Protein AF-F1LHT3-F1 (afdb_monomer)

Solvent-accessible surface area (backbone atoms only — not comparable to full-atom values): 6588 Å² total; per-residue (Å²): 141,80,86,79,86,73,74,85,75,70,94,81,65,85,80,54,68,69,58,55,53,53,51,52,51,50,52,46,50,51,53,11,52,49,51,39,27,73,74,70,38,85,63,70,65,61,88,58,58,53,91,98,46,60,64,23,98,92,54,91,58,68,55,94,46,47,90,71,34,80,90,49,72,84,55,80,93,77,77,69,94,57,49,66,56,44,52,60,27,48,77,67,58,77,85,64,98,88,111

pLDDT: mean 81.43, std 16.4, range [34.44, 97.56]

Foldseek 3Di:
DDDPPPPDPDPPDDDDPVNVVVVVVVVLLVQLVVVLCVVPHVCPCPPQDDVPADGDPPDDHDLPCLCPPPVCNPDDRDPRPCVVSSVVSSVVDDDDPVD

Sequence (99 aa):
MYTQLYGDRSLSGDVPVSAVLAHDAVLVAGSAIERVLRKHGTNLFANTFSHHQLYNDGYPGLYCRPIEDRQHPNRPFEPFGFGDKILDALKQVTLDEED

Structure (mmCIF, N/CA/C/O backbone):
data_AF-F1LHT3-F1
#
_entry.id   AF-F1LHT3-F1
#
loop_
_atom_site.group_PDB
_atom_site.id
_atom_site.type_symbol
_atom_site.label_atom_id
_atom_site.label_alt_id
_atom_site.label_comp_id
_atom_site.label_asym_id
_atom_site.label_entity_id
_atom_site.label_seq_id
_atom_site.pdbx_PDB_ins_code
_atom_site.Cartn_x
_atom_site.Cartn_y
_atom_site.Cartn_z
_atom_site.occupancy
_atom_site.B_iso_or_equiv
_atom_site.auth_seq_id
_atom_site.auth_comp_id
_atom_site.auth_asym_id
_atom_site.auth_atom_id
_atom_site.pdbx_PDB_model_num
ATOM 1 N N . MET A 1 1 ? 29.011 23.096 12.047 1.00 34.44 1 MET A N 1
ATOM 2 C CA . MET A 1 1 ? 29.263 21.725 11.564 1.00 34.44 1 MET A CA 1
ATOM 3 C C . MET A 1 1 ? 27.988 21.257 10.878 1.00 34.44 1 MET A C 1
ATOM 5 O O . MET A 1 1 ? 27.080 20.807 11.555 1.00 34.44 1 MET A O 1
ATOM 9 N N . TYR A 1 2 ? 27.869 21.499 9.571 1.00 35.56 2 TYR A N 1
ATOM 10 C CA . TYR A 1 2 ? 26.760 21.003 8.753 1.00 35.56 2 TYR A CA 1
ATOM 11 C C . TYR A 1 2 ? 27.330 19.903 7.863 1.00 35.56 2 TYR A C 1
ATOM 13 O O . TYR A 1 2 ? 28.224 20.158 7.060 1.00 35.56 2 TYR A O 1
ATOM 21 N N . THR A 1 3 ? 26.885 18.670 8.075 1.00 41.31 3 THR A N 1
ATOM 22 C CA . THR A 1 3 ? 27.242 17.513 7.255 1.00 41.31 3 THR A CA 1
ATOM 23 C C . THR A 1 3 ? 26.495 17.597 5.933 1.00 41.31 3 THR A C 1
ATOM 25 O O . THR A 1 3 ? 25.289 17.379 5.849 1.00 41.31 3 THR A O 1
ATOM 28 N N . GLN A 1 4 ? 27.240 17.930 4.888 1.00 39.53 4 GLN A N 1
ATOM 29 C CA . GLN A 1 4 ? 26.799 17.900 3.503 1.00 39.53 4 GLN A CA 1
ATOM 30 C C . GLN A 1 4 ? 26.857 16.439 3.027 1.00 39.53 4 GLN A C 1
ATOM 32 O O . GLN A 1 4 ? 27.886 15.962 2.563 1.00 39.53 4 GLN A O 1
ATOM 37 N N . LEU A 1 5 ? 25.761 15.700 3.230 1.00 47.34 5 LEU A N 1
ATOM 38 C CA . LEU A 1 5 ? 25.584 14.296 2.817 1.00 47.34 5 LEU A CA 1
ATOM 39 C C . LEU A 1 5 ? 24.849 14.177 1.473 1.00 47.34 5 LEU A C 1
ATOM 41 O O . LEU A 1 5 ? 23.984 13.329 1.295 1.00 47.34 5 LEU A O 1
ATOM 45 N N . TYR A 1 6 ? 25.212 15.014 0.508 1.00 47.56 6 TYR A N 1
ATOM 46 C CA . TYR A 1 6 ? 24.921 14.745 -0.897 1.00 47.56 6 TYR A CA 1
ATOM 47 C C . TYR A 1 6 ? 26.241 14.825 -1.643 1.00 47.56 6 TYR A C 1
ATOM 49 O O . TYR A 1 6 ? 26.627 15.858 -2.181 1.00 47.56 6 TYR A O 1
ATOM 57 N N . GLY A 1 7 ? 26.982 13.721 -1.539 1.00 45.06 7 GLY A N 1
ATOM 58 C CA . GLY A 1 7 ? 28.151 13.472 -2.358 1.00 45.06 7 GLY A CA 1
ATOM 59 C C . GLY A 1 7 ? 27.732 13.426 -3.820 1.00 45.06 7 GLY A C 1
ATOM 60 O O . GLY A 1 7 ? 26.768 12.753 -4.183 1.00 45.06 7 GLY A O 1
ATOM 61 N N . ASP A 1 8 ? 28.479 14.179 -4.608 1.00 48.09 8 ASP A N 1
ATOM 62 C CA . ASP A 1 8 ? 28.464 14.268 -6.056 1.00 48.09 8 ASP A CA 1
ATOM 63 C C . ASP A 1 8 ? 28.460 12.858 -6.684 1.00 48.09 8 ASP A C 1
ATOM 65 O O . ASP A 1 8 ? 29.493 12.188 -6.782 1.00 48.09 8 ASP A O 1
ATOM 69 N N . ARG A 1 9 ? 27.276 12.341 -7.041 1.00 55.19 9 ARG A N 1
ATOM 70 C CA . ARG A 1 9 ? 27.163 11.103 -7.819 1.00 55.19 9 ARG A CA 1
ATOM 71 C C . ARG A 1 9 ? 27.409 11.463 -9.274 1.00 55.19 9 ARG A C 1
ATOM 73 O O . ARG A 1 9 ? 26.488 11.807 -10.006 1.00 55.19 9 ARG A O 1
ATOM 80 N N . SER A 1 10 ? 28.674 11.348 -9.663 1.00 50.25 10 SER A N 1
ATOM 81 C CA . SER A 1 10 ? 29.095 11.135 -11.046 1.00 50.25 10 SER A CA 1
ATOM 82 C C . SER A 1 10 ? 28.079 10.242 -11.773 1.00 50.25 10 SER A C 1
ATOM 84 O O . SER A 1 10 ? 27.888 9.081 -11.408 1.00 50.25 10 SER A O 1
ATOM 86 N N . LEU A 1 11 ? 27.420 10.795 -12.793 1.00 55.28 11 LEU A N 1
ATOM 87 C CA . LEU A 1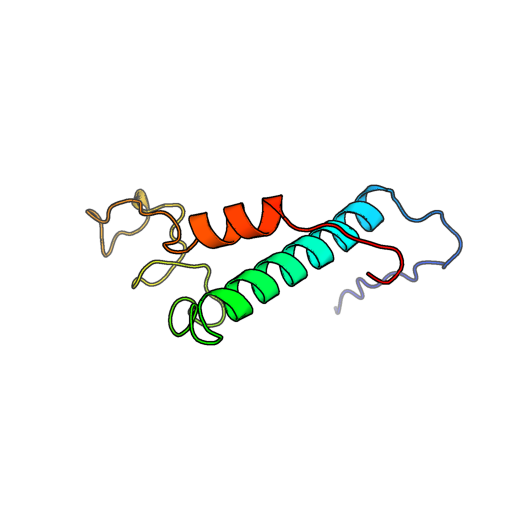 11 ? 26.455 10.131 -13.680 1.00 55.28 11 LEU A CA 1
ATOM 88 C C . LEU A 1 11 ? 27.138 9.126 -14.640 1.00 55.28 11 LEU A C 1
ATOM 90 O O . LEU A 1 11 ? 26.788 9.055 -15.812 1.00 55.28 11 LEU A O 1
ATOM 94 N N . SER A 1 12 ? 28.153 8.384 -14.184 1.00 59.44 12 SER A N 1
ATOM 95 C CA . SER A 1 12 ? 28.936 7.459 -15.029 1.00 59.44 12 SER A CA 1
ATOM 96 C C . SER A 1 12 ? 29.123 6.056 -14.439 1.00 59.44 12 SER A C 1
ATOM 98 O O . SER A 1 12 ? 30.069 5.354 -14.785 1.00 59.44 12 SER A O 1
ATOM 100 N N . GLY A 1 13 ? 28.219 5.628 -13.557 1.00 65.19 13 GLY A N 1
ATOM 101 C CA . GLY A 1 13 ? 28.145 4.244 -13.086 1.00 65.19 13 GLY A CA 1
ATOM 102 C C . GLY A 1 13 ? 26.794 3.628 -13.427 1.00 65.19 13 GLY A C 1
ATOM 103 O O . GLY A 1 13 ? 25.780 4.325 -13.372 1.00 65.19 13 GLY A O 1
ATOM 104 N N . ASP A 1 14 ? 26.787 2.336 -13.758 1.00 83.88 14 ASP A N 1
ATOM 105 C CA . ASP A 1 14 ? 25.558 1.568 -13.957 1.00 83.88 14 ASP A CA 1
ATOM 106 C C . ASP A 1 14 ? 24.606 1.753 -12.765 1.00 83.88 14 ASP A C 1
ATOM 108 O O . ASP A 1 14 ? 25.020 1.745 -11.599 1.00 83.88 14 ASP A O 1
ATOM 112 N N . VAL A 1 15 ? 23.313 1.920 -13.052 1.00 86.00 15 VAL A N 1
ATOM 113 C CA . VAL A 1 15 ? 22.287 2.007 -12.010 1.00 86.00 15 VAL A CA 1
ATOM 114 C C . VAL A 1 15 ? 22.175 0.636 -11.334 1.00 86.00 15 VAL A C 1
ATOM 116 O O . VAL A 1 15 ? 21.948 -0.362 -12.022 1.00 86.00 15 VAL A O 1
ATOM 119 N N . PRO A 1 16 ? 22.306 0.537 -9.997 1.00 93.31 16 PRO A N 1
ATOM 120 C CA . PRO A 1 16 ? 22.141 -0.735 -9.311 1.00 93.31 16 PRO A CA 1
ATOM 121 C C . PRO A 1 16 ? 20.749 -1.313 -9.565 1.00 93.31 16 PRO A C 1
ATOM 123 O O . PRO A 1 16 ? 19.754 -0.598 -9.458 1.00 93.31 16 PRO A O 1
ATOM 126 N N . VAL A 1 17 ? 20.662 -2.624 -9.794 1.00 93.62 17 VAL A N 1
ATOM 127 C CA . VAL A 1 17 ? 19.379 -3.332 -9.974 1.00 93.62 17 VAL A CA 1
ATOM 128 C C . VAL A 1 17 ? 18.405 -3.041 -8.827 1.00 93.62 17 VAL A C 1
ATOM 130 O O . VAL A 1 17 ? 17.215 -2.868 -9.053 1.00 93.62 17 VAL A O 1
ATOM 133 N N . SER A 1 18 ? 18.901 -2.911 -7.593 1.00 94.81 18 SER A N 1
ATOM 134 C CA . SER A 1 18 ? 18.072 -2.558 -6.436 1.00 94.81 18 SER A CA 1
ATOM 135 C C . SER A 1 18 ? 17.420 -1.178 -6.542 1.00 94.81 18 SER A C 1
ATOM 137 O O . SER A 1 18 ? 16.322 -0.999 -6.029 1.00 94.81 18 SER A O 1
ATOM 139 N N . ALA A 1 19 ? 18.068 -0.212 -7.197 1.00 94.88 19 ALA A N 1
ATOM 140 C CA . ALA A 1 19 ? 17.500 1.112 -7.418 1.00 94.88 19 ALA A CA 1
ATOM 141 C C . ALA A 1 19 ? 16.398 1.074 -8.485 1.00 94.88 19 ALA A C 1
ATOM 143 O O . ALA A 1 19 ? 15.364 1.705 -8.291 1.00 94.88 19 ALA A O 1
ATOM 144 N N . VAL A 1 20 ? 16.586 0.287 -9.550 1.00 93.69 20 VAL A N 1
ATOM 145 C CA . VAL A 1 20 ? 15.555 0.058 -10.579 1.00 93.69 20 VAL A CA 1
ATOM 146 C C . VAL A 1 20 ? 14.343 -0.658 -9.975 1.00 93.69 20 VAL A C 1
ATOM 148 O O . VAL A 1 20 ? 13.225 -0.179 -10.080 1.00 93.69 20 VAL A O 1
ATOM 151 N N . LEU A 1 21 ? 14.556 -1.732 -9.211 1.00 95.25 21 LEU A N 1
ATOM 152 C CA . LEU A 1 21 ? 13.457 -2.434 -8.538 1.00 95.25 21 LEU A CA 1
ATOM 153 C C . LEU A 1 21 ? 12.728 -1.556 -7.510 1.00 95.25 21 LEU A C 1
ATOM 155 O O . LEU A 1 21 ? 11.521 -1.689 -7.332 1.00 95.25 21 LEU A O 1
ATOM 159 N N . ALA A 1 22 ? 13.446 -0.674 -6.807 1.00 96.56 22 ALA A N 1
ATOM 160 C CA . ALA A 1 22 ? 12.827 0.266 -5.876 1.00 96.56 22 ALA A CA 1
ATOM 161 C C . ALA A 1 22 ? 11.970 1.313 -6.602 1.00 96.56 22 ALA A C 1
ATOM 163 O O . ALA A 1 22 ? 10.914 1.679 -6.091 1.00 96.56 22 ALA A O 1
ATOM 164 N N . HIS A 1 23 ? 12.410 1.772 -7.776 1.00 94.44 23 HIS A N 1
ATOM 165 C CA . HIS A 1 23 ? 11.624 2.638 -8.649 1.00 94.44 23 HIS A CA 1
ATOM 166 C C . HIS A 1 23 ? 10.316 1.948 -9.062 1.00 94.44 23 HIS A C 1
ATOM 168 O O . HIS A 1 23 ? 9.235 2.454 -8.756 1.00 94.44 23 HIS A O 1
ATOM 174 N N . ASP A 1 24 ? 10.408 0.739 -9.616 1.00 95.50 24 ASP A N 1
ATOM 175 C CA . ASP A 1 24 ? 9.241 -0.017 -10.084 1.00 95.50 24 ASP A CA 1
ATOM 176 C C . ASP A 1 24 ? 8.282 -0.353 -8.936 1.00 95.50 24 ASP A C 1
ATOM 178 O O . ASP A 1 24 ? 7.064 -0.286 -9.085 1.00 95.50 24 ASP A O 1
ATOM 182 N N . ALA A 1 25 ? 8.806 -0.651 -7.743 1.00 96.62 25 ALA A N 1
ATOM 183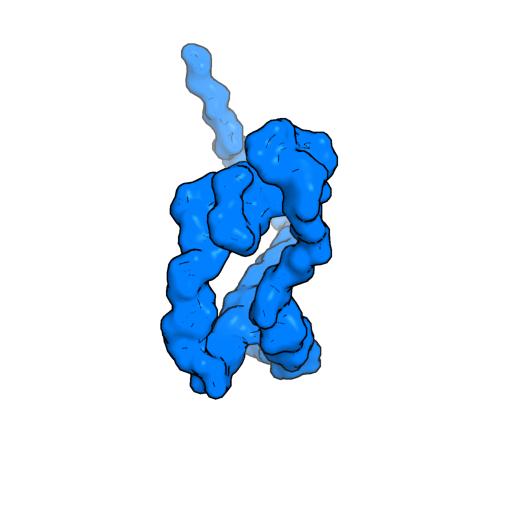 C CA . ALA A 1 25 ? 7.981 -0.890 -6.561 1.00 96.62 25 ALA A CA 1
ATOM 184 C C . ALA A 1 25 ? 7.120 0.329 -6.184 1.00 96.62 25 ALA A C 1
ATOM 186 O O . ALA A 1 25 ? 5.979 0.161 -5.746 1.00 96.62 25 ALA A O 1
ATOM 187 N N . VAL A 1 26 ? 7.641 1.550 -6.355 1.00 96.75 26 VAL A N 1
ATOM 188 C CA . VAL A 1 26 ? 6.886 2.786 -6.101 1.00 96.75 26 VAL A CA 1
ATOM 189 C C . VAL A 1 26 ? 5.796 2.978 -7.153 1.00 96.75 26 VAL A C 1
ATOM 191 O O . VAL A 1 26 ? 4.666 3.298 -6.780 1.00 96.75 26 VAL A O 1
ATOM 194 N N . LEU A 1 27 ? 6.097 2.726 -8.431 1.00 96.81 27 LEU A N 1
ATOM 195 C CA . LEU A 1 27 ? 5.110 2.782 -9.516 1.00 96.81 27 LEU A CA 1
ATOM 196 C C . LEU A 1 27 ? 3.977 1.778 -9.293 1.00 96.81 27 LEU A C 1
ATOM 198 O O . LEU A 1 27 ? 2.799 2.144 -9.309 1.00 96.81 27 LEU A O 1
ATOM 202 N N . VAL A 1 28 ? 4.325 0.530 -8.965 1.00 97.50 28 VAL A N 1
ATOM 203 C CA . VAL A 1 28 ? 3.350 -0.523 -8.661 1.00 97.50 28 VAL A CA 1
ATOM 204 C C . VAL A 1 28 ? 2.463 -0.132 -7.483 1.00 97.50 28 VAL A C 1
ATOM 206 O O . VAL A 1 28 ? 1.239 -0.274 -7.552 1.00 97.50 28 VAL A O 1
ATOM 209 N N . ALA A 1 29 ? 3.055 0.386 -6.404 1.00 96.94 29 ALA A N 1
ATOM 210 C CA . ALA A 1 29 ? 2.299 0.836 -5.243 1.00 96.94 29 ALA A CA 1
ATOM 211 C C . ALA A 1 29 ? 1.353 1.995 -5.597 1.00 96.94 29 ALA A C 1
ATOM 213 O O . ALA A 1 29 ? 0.177 1.952 -5.232 1.00 96.94 29 AL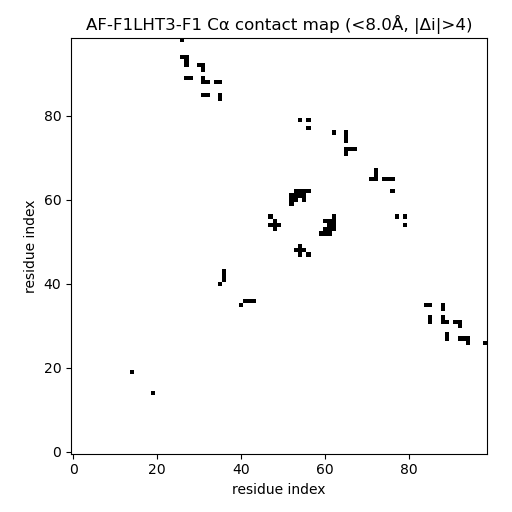A A O 1
ATOM 214 N N . GLY A 1 30 ? 1.830 2.998 -6.340 1.00 96.19 30 GLY A N 1
ATOM 215 C CA . GLY A 1 30 ? 1.026 4.134 -6.793 1.00 96.19 30 GLY A CA 1
ATOM 216 C C . GLY A 1 30 ? -0.164 3.702 -7.651 1.00 96.19 30 GLY A C 1
ATOM 217 O O . GLY A 1 30 ? -1.306 4.039 -7.331 1.00 96.19 30 GLY A O 1
A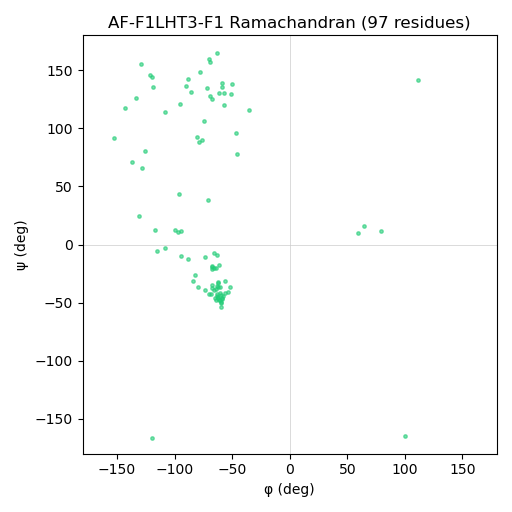TOM 218 N N . SER A 1 31 ? 0.086 2.874 -8.669 1.00 96.94 31 SER A N 1
ATOM 219 C CA . SER A 1 31 ? -0.942 2.335 -9.569 1.00 96.94 31 SER A CA 1
ATOM 220 C C . SER A 1 31 ? -1.982 1.497 -8.818 1.00 96.94 31 SER A C 1
ATOM 222 O O . SER A 1 31 ? -3.190 1.637 -9.033 1.00 96.94 31 SER A O 1
ATOM 224 N N . ALA A 1 32 ? -1.552 0.663 -7.864 1.00 97.56 32 ALA A N 1
ATOM 225 C CA . ALA A 1 32 ? -2.470 -0.106 -7.027 1.00 97.56 32 ALA A CA 1
ATOM 226 C C . ALA A 1 32 ? -3.373 0.801 -6.178 1.00 97.56 32 ALA A C 1
ATOM 228 O O . ALA A 1 32 ? -4.587 0.586 -6.128 1.00 97.56 32 ALA A O 1
ATOM 229 N N . ILE A 1 33 ? -2.811 1.832 -5.539 1.00 96.31 33 ILE A N 1
ATOM 230 C CA . ILE A 1 33 ? -3.583 2.795 -4.746 1.00 96.31 33 ILE A CA 1
ATOM 231 C C . ILE A 1 33 ? -4.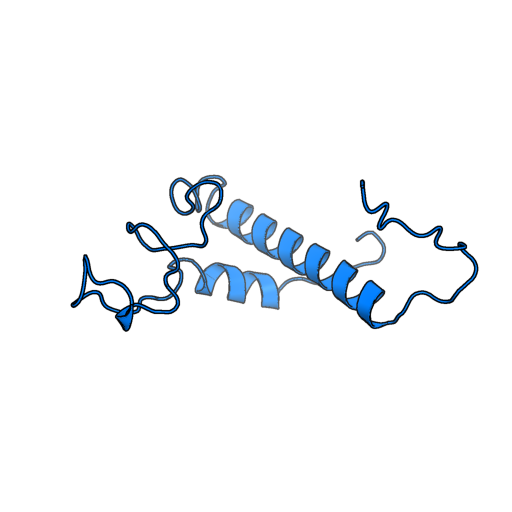579 3.561 -5.621 1.00 96.31 33 ILE A C 1
ATOM 233 O O . ILE A 1 33 ? -5.748 3.676 -5.244 1.00 96.31 33 ILE A O 1
ATOM 237 N N . GLU A 1 34 ? -4.173 4.023 -6.805 1.00 95.69 34 GLU A N 1
ATOM 238 C CA . GLU A 1 34 ? -5.076 4.695 -7.742 1.00 95.69 34 GLU A CA 1
ATOM 239 C C . GLU A 1 34 ? -6.252 3.789 -8.135 1.00 95.69 34 GLU A C 1
ATOM 241 O O . GLU A 1 34 ? -7.413 4.201 -8.068 1.00 95.69 34 GLU A O 1
ATOM 246 N N . ARG A 1 35 ? -5.976 2.524 -8.478 1.00 96.25 35 ARG A N 1
ATOM 247 C CA . ARG A 1 35 ? -7.005 1.528 -8.812 1.00 96.25 35 ARG A CA 1
ATOM 248 C C . ARG A 1 35 ? -7.995 1.324 -7.668 1.00 96.25 35 ARG A C 1
ATOM 250 O O . ARG A 1 35 ? -9.204 1.294 -7.912 1.00 96.25 35 ARG A O 1
ATOM 257 N N . VAL A 1 36 ? -7.512 1.223 -6.428 1.00 97.25 36 VAL A N 1
ATOM 258 C CA . VAL A 1 36 ? -8.372 1.115 -5.239 1.00 97.25 36 VAL A CA 1
ATOM 259 C C . VAL A 1 36 ? -9.280 2.337 -5.115 1.00 97.25 36 VAL A C 1
ATOM 261 O O . VAL A 1 36 ? -10.493 2.177 -4.970 1.00 97.25 36 VAL A O 1
ATOM 264 N N . LEU A 1 37 ? -8.726 3.548 -5.214 1.00 96.50 37 LEU A N 1
ATOM 265 C CA . LEU A 1 37 ? -9.487 4.792 -5.075 1.00 96.50 37 LEU A CA 1
ATOM 266 C C . LEU A 1 37 ? -10.504 4.984 -6.207 1.00 96.50 37 LEU A C 1
ATOM 268 O O . LEU A 1 37 ? -11.637 5.389 -5.951 1.00 96.50 37 LEU A O 1
ATOM 272 N N . ARG A 1 38 ? -10.155 4.630 -7.449 1.00 96.12 38 ARG A N 1
ATOM 273 C CA . ARG A 1 38 ? -11.089 4.659 -8.586 1.00 96.12 38 ARG A CA 1
ATOM 274 C C . ARG A 1 38 ? -12.248 3.682 -8.411 1.00 96.12 38 ARG A C 1
ATOM 276 O O . ARG A 1 38 ? -13.374 4.006 -8.775 1.00 96.12 38 ARG A O 1
ATOM 283 N N . LYS A 1 39 ? -11.985 2.494 -7.859 1.00 96.81 39 LYS A N 1
ATOM 284 C CA . LYS A 1 39 ? -12.993 1.439 -7.676 1.00 96.81 39 LYS A CA 1
ATOM 285 C C . LYS A 1 39 ? -13.889 1.664 -6.456 1.00 96.81 39 LYS A C 1
ATOM 287 O O . LYS A 1 39 ? -15.068 1.325 -6.504 1.00 9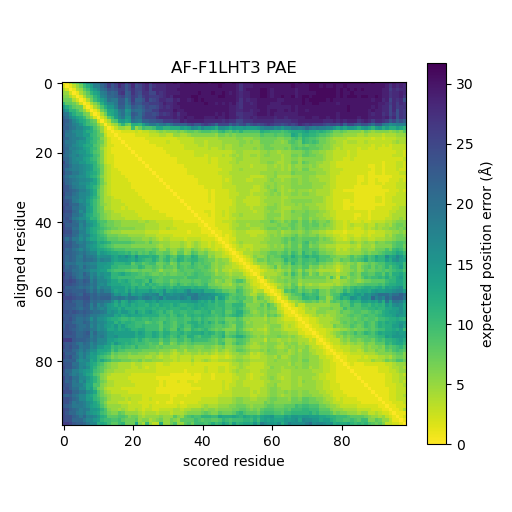6.81 39 LYS A O 1
ATOM 292 N N . HIS A 1 40 ? -13.337 2.188 -5.364 1.00 96.12 40 HIS A N 1
ATOM 293 C CA . HIS A 1 40 ? -14.009 2.243 -4.061 1.00 96.12 40 HIS A CA 1
ATOM 294 C C . HIS A 1 40 ? -14.306 3.665 -3.556 1.00 96.12 40 HIS A C 1
ATOM 296 O O . HIS A 1 40 ? -14.985 3.800 -2.540 1.00 96.12 40 HIS A O 1
ATOM 302 N N . GLY A 1 41 ? -13.843 4.704 -4.256 1.00 96.44 41 GLY A N 1
ATOM 303 C CA . GLY A 1 41 ? -14.045 6.112 -3.911 1.00 96.44 41 GLY A CA 1
ATOM 304 C C . GLY A 1 41 ? -12.754 6.809 -3.472 1.00 96.44 41 GLY A C 1
ATOM 305 O O . GLY A 1 41 ? -11.930 6.247 -2.752 1.00 96.44 41 GLY A O 1
ATOM 306 N N . THR A 1 42 ? -12.588 8.071 -3.875 1.00 93.56 42 THR A N 1
ATOM 307 C CA . THR A 1 42 ? -11.379 8.876 -3.603 1.00 93.56 42 THR A CA 1
ATOM 308 C C . THR A 1 42 ? -11.184 9.217 -2.125 1.00 93.56 42 THR A C 1
ATOM 310 O O . THR A 1 42 ? -10.079 9.548 -1.708 1.00 93.56 42 THR A O 1
ATOM 313 N N . ASN A 1 43 ? -12.237 9.106 -1.317 1.00 93.19 43 ASN A N 1
ATOM 314 C CA . ASN A 1 43 ? -12.218 9.335 0.123 1.00 93.19 43 ASN A CA 1
ATOM 315 C C . ASN A 1 43 ? -12.068 8.042 0.945 1.00 93.19 43 ASN A C 1
ATOM 317 O O . ASN A 1 43 ? -12.245 8.098 2.159 1.00 93.19 43 ASN A O 1
ATOM 321 N N . LEU A 1 44 ? -11.746 6.894 0.328 1.00 92.81 44 LEU A N 1
ATOM 322 C CA . LEU A 1 44 ? -11.657 5.605 1.030 1.00 92.81 44 LEU A CA 1
ATOM 323 C C . LEU A 1 44 ? -10.721 5.653 2.248 1.00 92.81 44 LEU A C 1
ATOM 325 O O . LEU A 1 44 ? -11.042 5.091 3.287 1.00 92.81 44 LEU A O 1
ATOM 329 N N . PHE A 1 45 ? -9.584 6.340 2.120 1.00 88.69 45 PHE A N 1
ATOM 330 C CA . PHE A 1 45 ? -8.583 6.470 3.184 1.00 88.69 45 PHE A CA 1
ATOM 331 C C . PHE A 1 45 ? -8.741 7.744 4.027 1.00 88.69 45 PHE A C 1
ATOM 333 O O . PHE A 1 45 ? -7.834 8.118 4.778 1.00 88.69 45 PHE A O 1
ATOM 340 N N . ALA A 1 46 ? -9.865 8.455 3.892 1.00 87.44 46 ALA A N 1
ATOM 341 C CA . ALA A 1 46 ? -10.116 9.651 4.683 1.00 87.44 46 ALA A CA 1
ATOM 342 C C . ALA A 1 46 ? -10.089 9.303 6.177 1.00 87.44 46 ALA A C 1
ATOM 344 O O . ALA A 1 46 ? -10.656 8.300 6.609 1.00 87.44 46 ALA A O 1
ATOM 345 N N . ASN A 1 47 ? -9.412 10.136 6.970 1.00 82.38 47 ASN A N 1
ATOM 346 C CA . ASN A 1 47 ? -9.255 9.971 8.421 1.00 82.38 47 ASN A CA 1
ATOM 347 C C . ASN A 1 47 ? -8.570 8.665 8.863 1.00 82.38 47 ASN A C 1
ATOM 349 O O . ASN A 1 47 ? -8.556 8.362 10.051 1.00 82.38 47 ASN A O 1
ATOM 353 N N . THR A 1 48 ? -7.997 7.887 7.938 1.00 81.62 48 THR A N 1
ATOM 354 C CA . THR A 1 48 ? -7.330 6.625 8.283 1.00 81.62 48 THR A CA 1
ATOM 355 C C . THR A 1 48 ? -5.896 6.853 8.770 1.00 81.62 48 THR A C 1
ATOM 357 O O . THR A 1 48 ? -5.371 6.070 9.556 1.00 81.62 48 THR A O 1
ATOM 360 N N . PHE A 1 49 ? -5.261 7.944 8.340 1.00 79.06 49 PHE A N 1
ATOM 361 C CA . PHE A 1 49 ? -3.891 8.291 8.707 1.00 79.06 49 PHE A CA 1
ATOM 362 C C . PHE A 1 49 ? -3.849 9.630 9.439 1.00 79.06 49 PHE A C 1
ATOM 364 O O . PHE A 1 49 ? -4.448 10.611 8.996 1.00 79.06 49 PHE A O 1
ATOM 371 N N . SER A 1 50 ? -3.080 9.680 10.523 1.00 75.00 50 SER A N 1
ATOM 372 C CA . SER A 1 50 ? -2.696 10.927 11.182 1.00 75.00 50 SER A CA 1
ATOM 373 C C . SER A 1 50 ? -1.394 11.439 10.569 1.00 75.00 50 SER A C 1
ATOM 375 O O . SER A 1 50 ? -0.463 10.670 10.329 1.00 75.00 50 SER A O 1
ATOM 377 N N . HIS A 1 51 ? -1.311 12.743 10.305 1.00 72.31 51 HIS A N 1
ATOM 378 C CA . HIS A 1 51 ? -0.123 13.344 9.696 1.00 72.31 51 HIS A CA 1
ATOM 379 C C . HIS A 1 51 ? 1.131 13.051 10.548 1.00 72.31 51 HIS A C 1
ATOM 381 O O . HIS A 1 51 ? 1.113 13.260 11.760 1.00 72.31 51 HIS A O 1
ATOM 387 N N . HIS A 1 52 ? 2.205 12.559 9.916 1.00 72.25 52 HIS A N 1
ATOM 388 C CA . HIS A 1 52 ? 3.446 12.072 10.555 1.00 72.25 52 HIS A CA 1
ATOM 389 C C . HIS A 1 52 ? 3.319 10.825 11.449 1.00 72.25 52 HIS A C 1
ATOM 391 O O . HIS A 1 52 ? 4.235 10.532 12.218 1.00 72.25 52 HIS A O 1
ATOM 397 N N . GLN A 1 53 ? 2.225 10.070 11.360 1.00 72.25 53 GLN A N 1
ATOM 398 C CA . GLN A 1 53 ? 2.056 8.827 12.110 1.00 72.25 53 GLN A CA 1
ATOM 399 C C . GLN A 1 53 ? 1.834 7.654 11.157 1.00 72.25 53 GLN A C 1
ATOM 401 O O . GLN A 1 53 ? 1.214 7.796 10.103 1.00 72.25 53 GLN A O 1
ATOM 406 N N . LEU A 1 54 ? 2.345 6.479 11.532 1.00 74.06 54 LEU A N 1
ATOM 407 C CA . LEU A 1 54 ? 1.941 5.241 10.868 1.00 74.06 54 LEU A CA 1
ATOM 408 C C . LEU A 1 54 ? 0.483 4.935 11.222 1.00 74.06 54 LEU A C 1
ATOM 410 O O . LEU A 1 54 ? -0.016 5.404 12.247 1.00 74.06 54 LEU A O 1
ATOM 414 N N . TYR A 1 55 ? -0.188 4.145 10.378 1.00 77.12 55 TYR A N 1
ATOM 415 C CA . TYR A 1 55 ? -1.552 3.702 10.656 1.00 77.12 55 TYR A CA 1
ATOM 416 C C . TYR A 1 55 ? -1.642 3.102 12.057 1.00 77.12 55 TYR A C 1
ATOM 418 O O . TYR A 1 55 ? -0.846 2.238 12.438 1.00 77.12 55 TYR A O 1
ATOM 426 N N . ASN A 1 56 ? -2.619 3.587 12.809 1.00 75.56 56 ASN A N 1
ATOM 427 C CA . ASN A 1 56 ? -2.849 3.156 14.164 1.00 75.56 56 ASN A CA 1
ATOM 428 C C . ASN A 1 56 ? -4.327 3.341 14.497 1.00 75.56 56 ASN A C 1
ATOM 430 O O . ASN A 1 56 ? -4.733 4.425 14.893 1.00 75.56 56 ASN A O 1
ATOM 434 N N . ASP A 1 57 ? -5.111 2.288 14.266 1.00 77.94 57 ASP A N 1
ATOM 435 C CA . ASP A 1 57 ? -6.580 2.270 14.186 1.00 77.94 57 ASP A CA 1
ATOM 436 C C . ASP A 1 57 ? -7.337 3.033 15.293 1.00 77.94 57 ASP A C 1
ATOM 438 O O . ASP A 1 57 ? -7.826 2.436 16.244 1.00 77.94 57 ASP A O 1
ATOM 442 N N . GLY A 1 58 ? -7.412 4.363 15.205 1.00 74.12 58 GLY A N 1
ATOM 443 C CA . GLY A 1 58 ? -8.037 5.218 16.220 1.00 74.12 58 GLY A CA 1
ATOM 444 C C . GLY A 1 58 ? -7.191 5.517 17.468 1.00 74.12 58 GLY A C 1
ATOM 445 O O . GLY A 1 58 ? -7.722 6.078 18.423 1.00 74.12 58 GLY A O 1
ATOM 446 N N . TYR A 1 59 ? -5.893 5.199 17.483 1.00 74.81 59 TYR A N 1
ATOM 447 C CA . TYR A 1 59 ? -5.012 5.410 18.643 1.00 74.81 59 TYR A CA 1
ATOM 448 C C . TYR A 1 59 ? -3.723 6.163 18.263 1.00 74.81 59 TYR A C 1
ATOM 450 O O . TYR A 1 59 ? -3.280 6.098 17.117 1.00 74.81 59 TYR A O 1
ATOM 458 N N . PRO A 1 60 ? -3.072 6.864 19.210 1.00 68.62 60 PRO A N 1
ATOM 459 C CA . PRO A 1 60 ? -1.776 7.503 18.978 1.00 68.62 60 PRO A CA 1
ATOM 460 C C . PRO A 1 60 ? -0.613 6.494 19.014 1.00 68.62 60 PRO A C 1
ATOM 462 O O . PRO A 1 60 ? -0.652 5.513 19.754 1.00 68.62 60 PRO A O 1
ATOM 465 N N . GLY A 1 61 ? 0.455 6.736 18.242 1.00 64.62 61 GLY A N 1
ATOM 466 C CA . GLY A 1 61 ? 1.691 5.928 18.271 1.00 64.62 61 GLY A CA 1
ATOM 467 C C . GLY A 1 61 ? 1.817 4.888 17.148 1.00 64.62 61 GLY A C 1
ATOM 468 O O . GLY A 1 61 ? 1.117 4.975 16.144 1.00 64.62 61 GLY A O 1
ATOM 469 N N . LEU A 1 62 ? 2.744 3.931 17.288 1.00 61.94 62 LEU A N 1
ATOM 470 C CA . LEU A 1 62 ? 2.987 2.870 16.301 1.00 61.94 62 LEU A CA 1
ATOM 471 C C . LEU A 1 62 ? 2.224 1.601 16.676 1.00 61.94 62 LEU A C 1
ATOM 473 O O . LEU A 1 62 ? 2.472 1.010 17.724 1.00 61.94 62 LEU A O 1
ATOM 477 N N . TYR A 1 63 ? 1.350 1.140 15.786 1.00 67.50 63 TYR A N 1
ATOM 478 C CA . TYR A 1 63 ? 0.494 -0.007 16.067 1.00 67.50 63 TYR A CA 1
ATOM 479 C C . TYR A 1 63 ? 1.222 -1.350 16.210 1.00 67.50 63 TYR A C 1
ATOM 481 O O . TYR A 1 63 ? 0.722 -2.281 16.834 1.00 67.50 63 TYR A O 1
ATOM 489 N N . CYS A 1 64 ? 2.434 -1.456 15.665 1.00 66.25 64 CYS A N 1
ATOM 490 C CA . CYS A 1 64 ? 3.165 -2.718 15.564 1.00 66.25 64 CYS A CA 1
ATOM 491 C C . CYS A 1 64 ? 3.590 -3.321 16.915 1.00 66.25 64 CYS A C 1
ATOM 493 O O . CYS A 1 64 ? 4.115 -4.434 16.930 1.00 66.25 64 CYS A O 1
ATOM 495 N N . ARG A 1 65 ? 3.414 -2.608 18.037 1.00 69.88 65 ARG A N 1
ATOM 496 C CA . ARG A 1 65 ? 3.754 -3.097 19.382 1.00 69.88 65 ARG A CA 1
ATOM 497 C C . ARG A 1 65 ? 2.673 -2.759 20.419 1.00 69.88 65 ARG A C 1
ATOM 499 O O . ARG A 1 65 ? 2.929 -1.952 21.309 1.00 69.88 65 ARG A O 1
ATOM 506 N N . PRO A 1 66 ? 1.491 -3.406 20.375 1.00 72.56 66 PRO A N 1
ATOM 507 C CA . PRO A 1 66 ? 0.411 -3.134 21.331 1.00 72.56 66 PRO A CA 1
ATOM 508 C C . PRO A 1 66 ? 0.833 -3.320 22.797 1.00 72.56 66 PRO A C 1
ATOM 510 O O . PRO A 1 66 ? 0.383 -2.584 23.664 1.00 72.56 66 PRO A O 1
ATOM 513 N N . ILE A 1 67 ? 1.767 -4.241 23.071 1.00 71.81 67 ILE A N 1
ATOM 514 C CA . ILE A 1 67 ? 2.307 -4.489 24.420 1.00 71.81 67 ILE A CA 1
ATOM 515 C C . ILE A 1 67 ? 3.073 -3.293 25.016 1.00 71.81 67 ILE A C 1
ATOM 517 O O . ILE A 1 67 ? 3.266 -3.221 26.228 1.00 71.81 67 ILE A O 1
ATOM 521 N N . GLU A 1 68 ? 3.528 -2.357 24.182 1.00 74.69 68 GLU A N 1
ATOM 522 C CA . GLU A 1 68 ? 4.212 -1.139 24.626 1.00 74.69 68 GLU A CA 1
ATOM 523 C C . GLU A 1 68 ? 3.226 0.009 24.915 1.00 74.69 68 GLU A C 1
ATOM 525 O O . GLU A 1 68 ? 3.605 0.987 25.569 1.00 74.69 68 GLU A O 1
ATOM 530 N N . ASP A 1 69 ? 1.957 -0.115 24.500 1.00 77.69 69 ASP A N 1
ATOM 531 C CA . ASP A 1 69 ? 0.905 0.858 24.797 1.00 77.69 69 ASP A CA 1
ATOM 532 C C . ASP A 1 69 ? 0.424 0.705 26.248 1.00 77.69 69 ASP A C 1
ATOM 534 O O . ASP A 1 69 ? -0.511 -0.025 26.578 1.00 77.69 69 ASP A O 1
ATOM 538 N N . ARG A 1 70 ? 1.083 1.443 27.145 1.00 80.69 70 ARG A N 1
ATOM 539 C CA . ARG A 1 70 ? 0.721 1.499 28.570 1.00 80.69 70 ARG A CA 1
ATOM 540 C C . ARG A 1 70 ? -0.622 2.187 28.827 1.00 80.69 70 ARG A C 1
ATOM 542 O O . ARG A 1 70 ? -1.164 2.024 29.917 1.00 80.69 70 ARG A O 1
ATOM 549 N N . GLN A 1 71 ? -1.121 2.986 27.883 1.00 82.94 71 GLN A N 1
ATOM 550 C CA . GLN A 1 71 ? -2.388 3.708 28.024 1.00 82.94 71 GLN A CA 1
ATOM 551 C C . GLN A 1 71 ? -3.574 2.813 27.647 1.00 82.94 71 GLN A C 1
ATOM 553 O O . GLN A 1 71 ? -4.636 2.923 28.257 1.00 82.94 71 GLN A O 1
ATOM 558 N N . HIS A 1 72 ? -3.371 1.884 26.709 1.00 80.75 72 HIS A N 1
ATOM 559 C CA . HIS A 1 72 ? -4.392 0.949 26.231 1.00 80.75 72 HIS A CA 1
ATOM 560 C C . HIS A 1 72 ? -3.894 -0.510 26.280 1.00 80.75 72 HIS A C 1
ATOM 562 O O . HIS A 1 72 ? -3.780 -1.167 25.246 1.00 80.75 72 HIS A O 1
ATOM 568 N N . PRO A 1 73 ? -3.647 -1.067 27.481 1.00 79.00 73 PRO A N 1
ATOM 569 C CA . PRO A 1 73 ? -2.972 -2.361 27.649 1.00 79.00 73 PRO A CA 1
ATOM 570 C C . PRO A 1 73 ? -3.755 -3.573 27.117 1.00 79.00 73 PRO A C 1
ATOM 572 O O . PRO A 1 73 ? -3.169 -4.621 26.869 1.00 79.00 73 PRO A O 1
ATOM 575 N N . ASN A 1 74 ? -5.074 -3.444 26.941 1.00 79.38 74 ASN A N 1
ATOM 576 C CA . ASN A 1 74 ? -5.948 -4.517 26.448 1.00 79.38 74 ASN A CA 1
ATOM 577 C C . ASN A 1 74 ? -6.283 -4.377 24.957 1.00 79.38 74 ASN A C 1
ATOM 579 O O . ASN A 1 74 ? -7.221 -5.010 24.472 1.00 79.38 74 ASN A O 1
ATOM 583 N N . ARG A 1 75 ? -5.586 -3.499 24.235 1.00 77.00 75 ARG A N 1
ATOM 584 C CA . ARG A 1 75 ? -5.894 -3.237 22.836 1.00 77.00 75 ARG A CA 1
ATOM 585 C C . ARG A 1 75 ? -5.548 -4.455 21.958 1.00 77.00 75 ARG A C 1
ATOM 587 O O . ARG A 1 75 ? -4.409 -4.921 22.014 1.00 77.00 75 ARG A O 1
ATOM 594 N N . PRO A 1 76 ? -6.485 -4.956 21.128 1.00 75.81 76 PRO A N 1
ATOM 595 C CA . PRO A 1 76 ? -6.202 -6.046 20.199 1.00 75.81 76 PRO A CA 1
ATOM 596 C C . PRO A 1 76 ? -5.274 -5.590 19.066 1.00 75.81 76 PRO A C 1
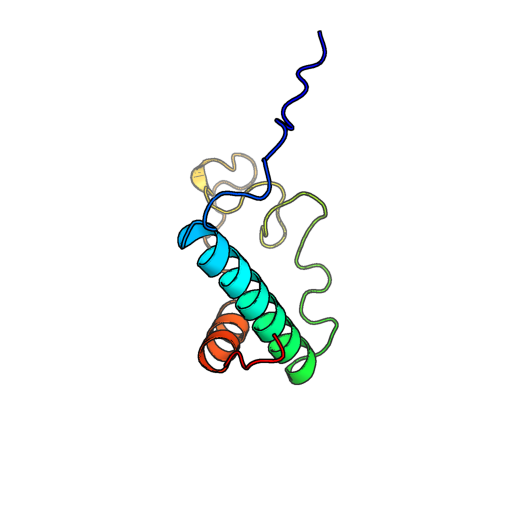ATOM 598 O O . PRO A 1 76 ? -5.166 -4.392 18.792 1.00 75.81 76 PRO A O 1
ATOM 601 N N . PHE A 1 77 ? -4.616 -6.551 18.410 1.00 77.94 77 PHE A N 1
ATOM 602 C CA . PHE A 1 77 ? -3.970 -6.347 17.111 1.00 77.94 77 PHE A CA 1
ATOM 603 C C . PHE A 1 77 ? -4.994 -6.555 15.976 1.00 77.94 77 PHE A C 1
ATOM 605 O O . PHE A 1 77 ? -5.674 -7.573 15.950 1.00 77.94 77 PHE A O 1
ATOM 612 N N . GLU A 1 78 ? -5.047 -5.625 15.031 1.00 78.00 78 GLU A N 1
ATOM 613 C CA . GLU A 1 78 ? -6.048 -5.402 13.993 1.00 78.00 78 GLU A CA 1
ATOM 614 C C . GLU A 1 78 ? -5.310 -4.935 12.733 1.00 78.00 78 GLU A C 1
ATOM 616 O O . GLU A 1 78 ? -4.639 -3.898 12.725 1.00 78.00 78 GLU A O 1
ATOM 621 N N . PRO A 1 79 ? -5.372 -5.699 11.641 1.00 80.19 79 PRO A N 1
ATOM 622 C CA . PRO A 1 79 ? -4.718 -5.305 10.407 1.00 80.19 79 PRO A CA 1
ATOM 623 C C . PRO A 1 79 ? -5.315 -4.003 9.859 1.00 80.19 79 PRO A C 1
ATOM 625 O O . PRO A 1 79 ? -6.414 -3.582 10.211 1.00 80.19 79 PRO A O 1
ATOM 628 N N . PHE A 1 80 ? -4.605 -3.385 8.918 1.00 85.94 80 PHE A N 1
ATOM 629 C CA . PHE A 1 80 ? -5.157 -2.263 8.168 1.00 85.94 80 P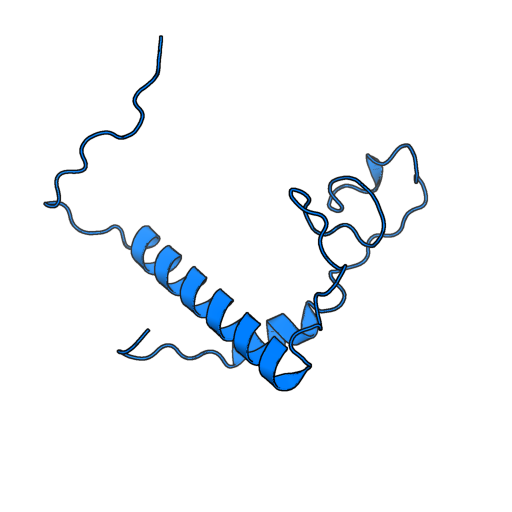HE A CA 1
ATOM 630 C C . PHE A 1 80 ? -6.460 -2.672 7.466 1.00 85.94 80 PHE A C 1
ATOM 632 O O . PHE A 1 80 ? -6.445 -3.561 6.613 1.00 85.94 80 PHE A O 1
ATOM 639 N N . GLY A 1 81 ? -7.569 -1.999 7.788 1.00 87.00 81 GLY A N 1
ATOM 640 C CA . GLY A 1 81 ? -8.918 -2.393 7.354 1.00 87.00 81 GLY A CA 1
ATOM 641 C C . GLY A 1 81 ? -9.176 -2.369 5.840 1.00 87.00 81 GLY A C 1
ATOM 642 O O . GLY A 1 81 ? -10.213 -2.847 5.391 1.00 87.00 81 GLY A O 1
ATOM 643 N N . PHE A 1 82 ? -8.251 -1.826 5.043 1.00 91.75 82 PHE A N 1
ATOM 644 C CA . PHE A 1 82 ? -8.321 -1.819 3.575 1.00 91.75 82 PHE A CA 1
ATOM 645 C C . PHE A 1 82 ? -7.177 -2.597 2.909 1.00 91.75 82 PHE A C 1
ATOM 647 O O . PHE A 1 82 ? -6.940 -2.450 1.707 1.00 91.75 82 PHE A O 1
ATOM 654 N N . GLY A 1 83 ? -6.425 -3.385 3.684 1.00 91.38 83 GLY A N 1
ATOM 655 C CA . GLY A 1 83 ? -5.281 -4.145 3.181 1.00 91.38 83 GLY A CA 1
ATOM 656 C C . GLY A 1 83 ? -5.669 -5.187 2.130 1.00 91.38 83 GLY A C 1
ATOM 657 O O . GLY A 1 83 ? -4.919 -5.404 1.184 1.00 91.38 83 GLY A O 1
ATOM 658 N N . ASP A 1 84 ? -6.861 -5.771 2.246 1.00 95.12 84 ASP A N 1
ATOM 659 C CA . ASP A 1 84 ? -7.449 -6.696 1.274 1.00 95.12 84 ASP A CA 1
ATOM 660 C C . ASP A 1 84 ? -7.650 -6.039 -0.102 1.00 95.12 84 ASP A C 1
ATOM 662 O O . ASP A 1 84 ? -7.201 -6.568 -1.119 1.00 95.12 84 ASP A O 1
ATOM 666 N N . LYS A 1 85 ? -8.229 -4.834 -0.132 1.00 96.25 85 LYS A N 1
ATOM 667 C CA . LYS A 1 85 ? -8.460 -4.059 -1.361 1.00 96.25 85 LYS A CA 1
ATOM 668 C C . LYS A 1 85 ? -7.146 -3.695 -2.042 1.00 96.25 85 LYS A C 1
ATOM 670 O O . LYS A 1 85 ? -7.043 -3.798 -3.263 1.00 96.25 85 LYS A O 1
ATOM 675 N N . ILE A 1 86 ? -6.146 -3.287 -1.258 1.00 95.94 86 ILE A N 1
ATOM 676 C CA . ILE A 1 86 ? -4.805 -2.972 -1.769 1.00 95.94 86 ILE A CA 1
ATOM 677 C C . ILE A 1 86 ? -4.144 -4.231 -2.331 1.00 95.94 86 ILE A C 1
ATOM 679 O O . ILE A 1 86 ? -3.620 -4.192 -3.440 1.00 95.94 86 ILE A O 1
ATOM 683 N N . LEU A 1 87 ? -4.198 -5.353 -1.610 1.00 96.75 87 LEU A N 1
ATOM 684 C CA . LEU A 1 87 ? -3.624 -6.619 -2.062 1.00 96.75 87 LEU A CA 1
ATOM 685 C C . LEU A 1 87 ? -4.255 -7.093 -3.376 1.00 96.75 87 LEU A C 1
ATOM 687 O O . LEU A 1 87 ? -3.546 -7.533 -4.282 1.00 96.75 87 LEU A O 1
ATOM 691 N N . ASP A 1 88 ? -5.575 -6.992 -3.499 1.00 97.31 88 ASP A N 1
ATOM 692 C CA . ASP A 1 88 ? -6.273 -7.375 -4.722 1.00 97.31 88 ASP A CA 1
ATOM 693 C C . ASP A 1 88 ? -5.941 -6.455 -5.896 1.00 97.31 88 ASP A C 1
ATOM 695 O O . ASP A 1 88 ? -5.829 -6.938 -7.024 1.00 97.31 88 ASP A O 1
ATOM 699 N N . ALA A 1 89 ? -5.738 -5.159 -5.650 1.00 97.31 89 ALA A N 1
ATOM 700 C CA . ALA A 1 89 ? -5.280 -4.228 -6.674 1.00 97.31 89 ALA A CA 1
ATOM 701 C C . ALA A 1 89 ? -3.830 -4.503 -7.098 1.00 97.31 89 ALA A C 1
ATOM 703 O O . ALA A 1 89 ? -3.560 -4.533 -8.295 1.00 97.31 89 ALA A O 1
ATOM 704 N N . LEU A 1 90 ? -2.924 -4.777 -6.151 1.00 97.38 90 LEU A N 1
ATOM 705 C CA . LEU A 1 90 ? -1.517 -5.105 -6.425 1.00 97.38 90 LEU A CA 1
ATOM 706 C C . LEU A 1 90 ? -1.376 -6.308 -7.363 1.00 97.38 90 LEU A C 1
ATOM 708 O 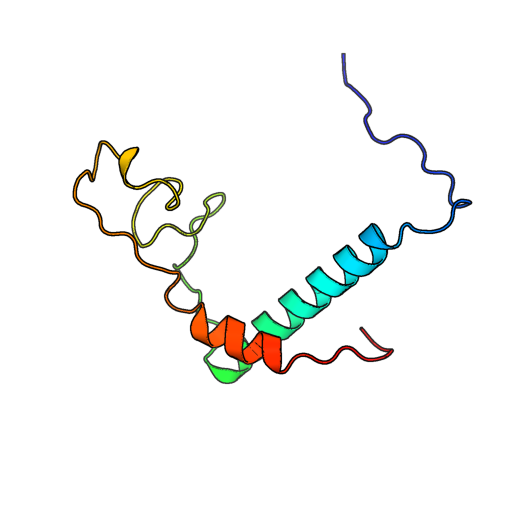O . LEU A 1 90 ? -0.588 -6.261 -8.301 1.00 97.38 90 LEU A O 1
ATOM 712 N N . LYS A 1 91 ? -2.184 -7.359 -7.170 1.00 96.50 91 LYS A N 1
ATOM 713 C CA . LYS A 1 91 ? -2.202 -8.547 -8.049 1.00 96.50 91 LYS A CA 1
ATOM 714 C C . LYS A 1 91 ? -2.597 -8.242 -9.501 1.00 96.50 91 LYS A C 1
ATOM 716 O O . LYS A 1 91 ? -2.409 -9.092 -10.363 1.00 96.50 91 LYS A O 1
ATOM 721 N N . GLN A 1 92 ? -3.206 -7.085 -9.751 1.00 95.38 92 GLN A N 1
ATOM 722 C CA . GLN A 1 92 ? -3.732 -6.675 -11.055 1.00 95.38 92 GLN A CA 1
ATOM 723 C C . GLN A 1 92 ? -2.903 -5.564 -11.704 1.00 95.38 92 GLN A C 1
ATOM 725 O O . GLN A 1 92 ? -3.240 -5.132 -12.808 1.00 95.38 92 GLN A O 1
ATOM 730 N N . VAL A 1 93 ? -1.871 -5.055 -11.024 1.00 96.00 93 VAL A N 1
ATOM 731 C CA . VAL A 1 93 ? -0.969 -4.074 -11.623 1.00 96.00 93 VAL A CA 1
ATOM 732 C C . VAL A 1 93 ? -0.101 -4.775 -12.659 1.00 96.00 93 VAL A C 1
ATOM 734 O O . VAL A 1 93 ? 0.426 -5.864 -12.441 1.00 96.00 93 VAL A O 1
ATOM 737 N N . THR A 1 94 ? 0.030 -4.138 -13.809 1.00 93.94 94 THR A N 1
ATOM 738 C CA . THR A 1 94 ? 0.968 -4.488 -14.869 1.00 93.94 94 THR A CA 1
ATOM 739 C C . THR A 1 94 ? 1.605 -3.172 -15.266 1.00 93.94 94 THR A C 1
ATOM 741 O O . THR A 1 94 ? 0.857 -2.222 -15.486 1.00 93.94 94 THR A O 1
ATOM 744 N N . LEU A 1 95 ? 2.936 -3.121 -15.255 1.00 90.19 95 LEU A N 1
ATOM 745 C CA . LEU A 1 95 ? 3.677 -1.972 -15.760 1.00 90.19 95 LEU A CA 1
ATOM 746 C C . LEU A 1 95 ? 3.921 -2.164 -17.256 1.00 90.19 95 LEU A C 1
ATOM 748 O O . LEU A 1 95 ? 4.166 -3.300 -17.686 1.00 90.19 95 LEU A O 1
ATOM 752 N N . ASP A 1 96 ? 3.847 -1.085 -18.021 1.00 89.50 96 ASP A N 1
ATOM 753 C CA . ASP A 1 96 ? 4.211 -1.063 -19.436 1.00 89.50 96 ASP A CA 1
ATOM 754 C C . ASP A 1 96 ? 5.362 -0.080 -19.719 1.00 89.50 96 ASP A C 1
ATOM 756 O O . ASP A 1 96 ? 6.108 0.287 -18.816 1.00 89.50 96 ASP A O 1
ATOM 760 N N . GLU A 1 97 ? 5.599 0.244 -20.992 1.00 86.00 97 GLU A N 1
ATOM 761 C CA . GLU A 1 97 ? 6.708 1.117 -21.406 1.00 86.00 97 GLU A CA 1
ATOM 762 C C . GLU A 1 97 ? 6.475 2.602 -21.062 1.00 86.00 97 GLU A C 1
ATOM 764 O O . GLU A 1 97 ? 7.399 3.404 -21.214 1.00 86.00 97 GLU A O 1
ATOM 769 N N . GLU A 1 98 ? 5.263 2.983 -20.643 1.00 83.00 98 GLU A N 1
ATOM 770 C CA . GLU A 1 98 ? 4.896 4.360 -20.289 1.00 83.00 98 GLU A CA 1
ATOM 771 C C . GLU A 1 98 ? 5.025 4.664 -18.782 1.00 83.00 98 GLU A C 1
ATOM 773 O O . GLU A 1 98 ? 4.942 5.837 -18.403 1.00 83.00 98 GLU A O 1
ATOM 778 N N . ASP A 1 99 ? 5.240 3.641 -17.945 1.00 78.69 99 ASP A N 1
ATOM 779 C CA . ASP A 1 99 ? 5.414 3.742 -16.485 1.00 78.69 99 ASP A CA 1
ATOM 780 C C . ASP A 1 99 ? 6.883 3.983 -16.072 1.00 78.69 99 ASP A C 1
ATOM 782 O O . ASP A 1 99 ? 7.111 4.863 -15.204 1.00 78.69 99 ASP A O 1
#

Mean predicted aligned error: 9.48 Å

Radius of gyration: 19.04 Å; Cα contacts (8 Å, |Δi|>4): 53; chains: 1; bounding box: 43×30×50 Å

Organism: Ascaris suum (NCBI:txid6253)

Secondary structure (DSSP, 8-state):
----------S-SPPPHHHHHHHHHHHHHHHHHHHHHHHH-TTTTTTTS-TTS---TTSSS-TT-GGG-SSSTTPPP---TTHHHHHHHHTT----TT-